Protein AF-A0A963T5X7-F1 (afdb_monomer_lite)

Secondary structure (DSSP, 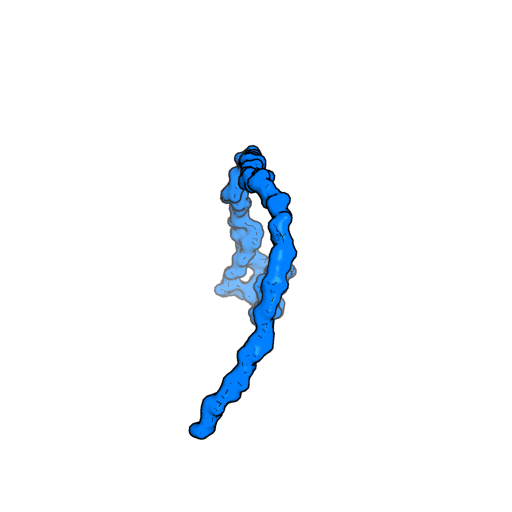8-state):
-------------------------------------S-TT-PPPPPEEE--GGGHHHHHHHHHHH-SSSPPPHHHHHHHHH-TT---EEE-

pLDDT: mean 75.22, std 20.77, range [39.5, 96.25]

Foldseek 3Di:
DDDDDDDDDDDDDDDDDDDDDDDDPPPDPDPPPPPCPDPPPDDDDKDKDWDAPVCLVVVQVVQVVVDPPPGDDSVVVNVQRVDPVHTDMDID

Structure (mmCIF, N/CA/C/O backbone):
data_AF-A0A963T5X7-F1
#
_entry.id   AF-A0A963T5X7-F1
#
loop_
_atom_site.group_PDB
_atom_site.id
_atom_site.type_symbol
_atom_site.label_atom_id
_atom_site.label_alt_id
_atom_site.label_comp_id
_atom_site.label_asym_id
_atom_site.label_entity_id
_atom_site.label_seq_id
_atom_site.pdbx_PDB_ins_code
_atom_site.Cartn_x
_atom_site.Cartn_y
_atom_site.Cartn_z
_atom_site.occupancy
_atom_site.B_iso_or_equiv
_atom_site.auth_seq_id
_atom_site.auth_comp_id
_atom_site.auth_asym_id
_atom_site.auth_atom_id
_atom_site.pdbx_PDB_model_num
ATOM 1 N N . MET A 1 1 ? -12.350 -74.636 -23.714 1.00 40.34 1 MET A N 1
ATOM 2 C CA . MET A 1 1 ? -12.883 -74.868 -25.076 1.00 40.34 1 MET A CA 1
ATOM 3 C C . MET A 1 1 ? -12.717 -73.549 -25.825 1.00 40.34 1 MET A C 1
ATOM 5 O O . MET A 1 1 ? -13.197 -72.563 -25.302 1.00 40.34 1 MET A O 1
ATOM 9 N N . THR A 1 2 ? -11.986 -73.367 -26.923 1.00 42.41 2 THR A N 1
ATOM 10 C CA . THR A 1 2 ? -11.303 -74.273 -27.858 1.00 42.41 2 THR A CA 1
ATOM 11 C C . THR A 1 2 ? -10.334 -73.398 -28.678 1.00 42.41 2 THR A C 1
ATOM 13 O O . THR A 1 2 ? -10.648 -72.248 -28.971 1.00 42.41 2 THR A O 1
ATOM 16 N N . LYS A 1 3 ? -9.151 -73.923 -29.023 1.00 45.72 3 LYS A N 1
ATOM 17 C CA . LYS A 1 3 ? -8.211 -73.350 -30.008 1.00 45.72 3 LYS A CA 1
ATOM 18 C C . LYS A 1 3 ? -8.823 -73.366 -31.419 1.00 45.72 3 LYS A C 1
ATOM 20 O O . LYS A 1 3 ? -9.557 -74.310 -31.702 1.00 45.72 3 LYS A O 1
ATOM 25 N N . SER A 1 4 ? -8.418 -72.438 -32.297 1.00 47.25 4 SER A N 1
ATOM 26 C CA . SER A 1 4 ? -7.993 -72.649 -33.714 1.00 47.25 4 SER A CA 1
ATOM 27 C C . SER A 1 4 ? -7.940 -71.293 -34.446 1.00 47.25 4 SER A C 1
ATOM 29 O O . SER A 1 4 ? -8.910 -70.553 -34.374 1.00 47.25 4 SER A O 1
ATOM 31 N N . PHE A 1 5 ? -6.785 -70.786 -34.901 1.00 42.75 5 PHE A N 1
ATOM 32 C CA . PHE A 1 5 ? -5.930 -71.127 -36.066 1.00 42.75 5 PHE A CA 1
ATOM 33 C C . PHE A 1 5 ? -6.346 -70.458 -37.390 1.00 42.75 5 PHE A C 1
ATOM 35 O O . PHE A 1 5 ? -7.529 -70.414 -37.699 1.00 42.75 5 PHE A O 1
ATOM 42 N N . VAL A 1 6 ? -5.311 -70.033 -38.143 1.00 46.12 6 VAL A N 1
ATOM 43 C CA . VAL A 1 6 ? -5.160 -69.726 -39.596 1.00 46.12 6 VAL A CA 1
ATOM 44 C C . VAL A 1 6 ? -4.450 -68.361 -39.732 1.00 46.12 6 VAL A C 1
ATOM 46 O O . VAL A 1 6 ? -5.016 -67.348 -39.351 1.00 46.12 6 VAL A O 1
ATOM 49 N N . ALA A 1 7 ? -3.150 -68.218 -40.026 1.00 41.50 7 ALA A N 1
ATOM 50 C CA . ALA A 1 7 ? -2.242 -68.760 -41.054 1.00 41.50 7 ALA A CA 1
ATOM 51 C C . ALA A 1 7 ? -2.321 -68.058 -42.432 1.00 41.50 7 ALA A C 1
ATOM 53 O O . ALA A 1 7 ? -3.120 -68.442 -43.275 1.00 41.50 7 ALA A O 1
ATOM 54 N N . GLY A 1 8 ? -1.371 -67.134 -42.666 1.00 40.50 8 GLY A N 1
ATOM 55 C CA . GLY A 1 8 ? -0.774 -66.799 -43.976 1.00 40.50 8 GLY A CA 1
ATOM 56 C C . GLY A 1 8 ? -1.528 -65.809 -44.883 1.00 40.50 8 GLY A C 1
ATOM 57 O O . GLY A 1 8 ? -2.727 -65.643 -44.702 1.00 40.50 8 GLY A O 1
ATOM 58 N N . PRO A 1 9 ? -0.853 -65.166 -45.866 1.00 55.88 9 PRO A N 1
ATOM 59 C CA . PRO A 1 9 ? 0.364 -65.645 -46.525 1.00 55.88 9 PRO A CA 1
ATOM 60 C C . PRO A 1 9 ? 1.576 -64.692 -46.514 1.00 55.88 9 PRO A C 1
ATOM 62 O O . PRO A 1 9 ? 1.495 -63.490 -46.278 1.00 55.88 9 PRO A O 1
ATOM 65 N N . ARG A 1 10 ? 2.720 -65.321 -46.803 1.00 49.75 10 ARG A N 1
ATOM 66 C CA . ARG A 1 10 ? 4.032 -64.759 -47.128 1.00 49.75 10 ARG A CA 1
ATOM 67 C C . ARG A 1 10 ? 4.089 -64.380 -48.617 1.00 49.75 10 ARG A C 1
ATOM 69 O O . ARG A 1 10 ? 3.738 -65.209 -49.449 1.00 49.75 10 ARG A O 1
ATOM 76 N N . GLY A 1 11 ? 4.652 -63.216 -48.926 1.00 42.53 11 GLY A N 1
ATOM 77 C CA . GLY A 1 11 ? 5.405 -62.909 -50.154 1.00 42.53 11 GLY A CA 1
ATOM 78 C C . GLY A 1 11 ? 6.523 -61.949 -49.720 1.00 42.53 11 GLY A C 1
ATOM 79 O O . GLY A 1 11 ? 6.233 -61.036 -48.956 1.00 42.53 11 GLY A O 1
ATOM 80 N N . ALA A 1 12 ? 7.826 -62.193 -49.913 1.00 39.50 12 ALA A N 1
ATOM 81 C CA . ALA A 1 12 ? 8.555 -62.405 -51.173 1.00 39.50 12 ALA A CA 1
ATOM 82 C C . ALA A 1 12 ? 8.167 -61.316 -52.191 1.00 39.50 12 ALA A C 1
ATOM 84 O O . ALA A 1 12 ? 6.996 -61.213 -52.525 1.00 39.50 12 ALA A O 1
ATOM 85 N N . ALA A 1 13 ? 9.047 -60.473 -52.712 1.00 40.47 13 ALA A N 1
ATOM 86 C CA . ALA A 1 13 ? 10.498 -60.417 -52.681 1.00 40.47 13 ALA A CA 1
ATOM 87 C C . ALA A 1 13 ? 10.927 -58.984 -53.072 1.00 40.47 13 ALA A C 1
ATOM 89 O O . ALA A 1 13 ? 10.082 -58.193 -53.480 1.00 40.47 13 ALA A O 1
ATOM 90 N N . ASP A 1 14 ? 12.226 -58.716 -52.941 1.00 40.47 14 ASP A N 1
ATOM 91 C CA . ASP A 1 14 ? 13.004 -57.751 -53.728 1.00 40.47 14 ASP A CA 1
ATOM 92 C C . ASP A 1 14 ? 12.540 -56.285 -53.776 1.00 40.47 14 ASP A C 1
ATOM 94 O O . ASP A 1 14 ? 11.651 -55.917 -54.532 1.00 40.47 14 ASP A O 1
ATOM 98 N N . ASP A 1 15 ? 13.278 -55.406 -53.090 1.00 44.69 15 ASP A N 1
ATOM 99 C CA . ASP A 1 15 ? 14.044 -54.427 -53.868 1.00 44.69 15 ASP A CA 1
ATOM 100 C C . ASP A 1 15 ? 15.299 -53.965 -53.112 1.00 44.69 15 ASP A C 1
ATOM 102 O O . ASP A 1 15 ? 15.261 -53.425 -52.002 1.00 44.69 15 ASP A O 1
ATOM 106 N N . LEU A 1 16 ? 16.433 -54.254 -53.739 1.00 47.94 16 LEU A N 1
ATOM 107 C CA . LEU A 1 16 ? 17.769 -53.814 -53.388 1.00 47.94 16 LEU A CA 1
ATOM 108 C C . LEU A 1 16 ? 17.958 -52.428 -54.002 1.00 47.94 16 LEU A C 1
ATOM 110 O O . LEU A 1 16 ? 18.206 -52.313 -55.197 1.00 47.94 16 LEU A O 1
ATOM 114 N N . ALA A 1 17 ? 17.938 -51.377 -53.187 1.00 48.22 17 ALA A N 1
ATOM 115 C CA . ALA A 1 17 ? 18.424 -50.073 -53.624 1.00 48.22 17 ALA A CA 1
ATOM 116 C C . ALA A 1 17 ? 19.248 -49.396 -52.528 1.00 48.22 17 ALA A C 1
ATOM 118 O O . ALA A 1 17 ? 18.769 -48.646 -51.682 1.00 48.22 17 ALA A O 1
ATOM 119 N N . SER A 1 18 ? 20.538 -49.702 -52.591 1.00 50.50 18 SER A N 1
ATOM 120 C CA . SER A 1 18 ? 21.675 -48.916 -52.137 1.00 50.50 18 SER A CA 1
ATOM 121 C C . SER A 1 18 ? 21.447 -47.398 -52.188 1.00 50.50 18 SER A C 1
ATOM 123 O O . SER A 1 18 ? 21.378 -46.829 -53.272 1.00 50.50 18 SER A O 1
ATOM 125 N N . GLN A 1 19 ? 21.467 -46.729 -51.033 1.00 53.88 19 GLN A N 1
ATOM 126 C CA . GLN A 1 19 ? 21.957 -45.349 -50.885 1.00 53.88 19 GLN A CA 1
ATOM 127 C C . GLN A 1 19 ? 22.725 -45.299 -49.557 1.00 53.88 19 GLN A C 1
ATOM 129 O O . GLN A 1 19 ? 22.152 -45.323 -48.477 1.00 53.88 19 GLN A O 1
ATOM 134 N N . SER A 1 20 ? 24.009 -45.645 -49.612 1.00 52.00 20 SER A N 1
ATOM 135 C CA . SER A 1 20 ? 25.119 -44.688 -49.588 1.00 52.00 20 SER 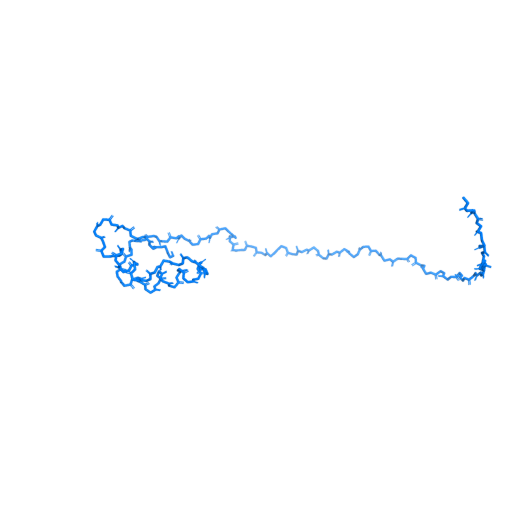A CA 1
ATOM 136 C C . SER A 1 20 ? 25.239 -43.952 -48.255 1.00 52.00 20 SER A C 1
ATOM 138 O O . SER A 1 20 ? 24.488 -43.031 -47.951 1.00 52.00 20 SER A O 1
ATOM 140 N N . LEU A 1 21 ? 26.268 -44.357 -47.506 1.00 52.16 21 LEU A N 1
ATOM 141 C CA . LEU A 1 21 ? 26.929 -43.565 -46.479 1.00 52.16 21 LEU A CA 1
ATOM 142 C C . LEU A 1 21 ? 27.051 -42.100 -46.916 1.00 52.16 21 LEU A C 1
ATOM 144 O O . LEU A 1 21 ? 27.534 -41.839 -48.021 1.00 52.16 21 LEU A O 1
ATOM 148 N N . SER A 1 22 ? 26.742 -41.189 -45.993 1.00 52.84 22 SER A N 1
ATOM 149 C CA . SER A 1 22 ? 27.518 -39.986 -45.637 1.00 52.84 22 SER A CA 1
ATOM 150 C C . SER A 1 22 ? 26.587 -38.819 -45.325 1.00 52.84 22 SER A C 1
ATOM 152 O O . SER A 1 22 ? 26.377 -37.949 -46.158 1.00 52.84 22 SER A O 1
ATOM 154 N N . GLU A 1 23 ? 26.110 -38.736 -44.087 1.00 52.12 23 GLU A N 1
ATOM 155 C CA . GLU A 1 23 ? 25.855 -37.425 -43.497 1.00 52.12 23 GLU A CA 1
ATOM 156 C C . GLU A 1 23 ? 26.542 -37.37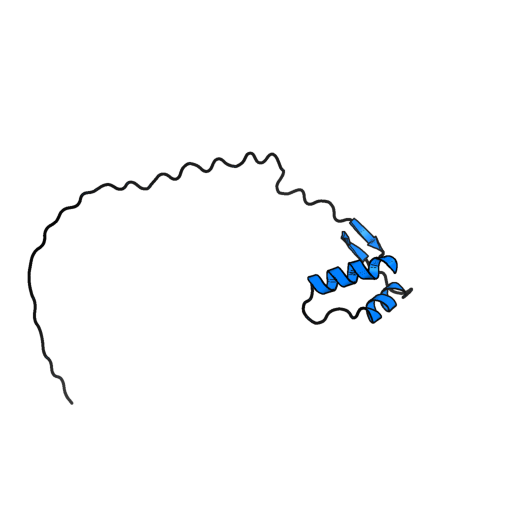9 -42.138 1.00 52.12 23 GLU A C 1
ATOM 158 O O . GLU A 1 23 ? 26.143 -38.000 -41.154 1.00 52.12 23 GLU A O 1
ATOM 163 N N . MET A 1 24 ? 27.692 -36.710 -42.157 1.00 59.69 24 MET A N 1
ATOM 164 C CA . MET A 1 24 ? 28.487 -36.363 -40.994 1.00 59.69 24 MET A CA 1
ATOM 165 C C . MET A 1 24 ? 27.607 -35.604 -39.988 1.00 59.69 24 MET A C 1
ATOM 167 O O . MET A 1 24 ? 26.750 -34.824 -40.412 1.00 59.69 24 MET A O 1
ATOM 171 N N . PRO A 1 25 ? 27.822 -35.746 -38.668 1.00 62.94 25 PRO A N 1
ATOM 172 C CA . PRO A 1 25 ? 27.194 -34.845 -37.715 1.00 62.94 25 PRO A CA 1
ATOM 173 C C . PRO A 1 25 ? 27.618 -33.421 -38.077 1.00 62.94 25 PRO A C 1
ATOM 175 O O . PRO A 1 25 ? 28.808 -33.099 -38.049 1.00 62.94 25 PRO A O 1
ATOM 178 N N . GLN A 1 26 ? 26.651 -32.581 -38.455 1.00 61.22 26 GLN A N 1
ATOM 179 C CA . GLN A 1 26 ? 26.894 -31.161 -38.656 1.00 61.22 26 GLN A CA 1
ATOM 180 C C . GLN A 1 26 ? 27.523 -30.615 -37.374 1.00 61.22 26 GLN A C 1
ATOM 182 O O . GLN A 1 26 ? 26.877 -30.515 -36.329 1.00 61.22 26 GLN A O 1
ATOM 187 N N . MET A 1 27 ? 28.814 -30.298 -37.459 1.00 60.22 27 MET A N 1
ATOM 188 C CA . MET A 1 27 ? 29.534 -29.528 -36.461 1.00 60.22 27 MET A CA 1
ATOM 189 C C . MET A 1 27 ? 28.815 -28.186 -36.364 1.00 60.22 27 MET A C 1
ATOM 191 O O . MET A 1 27 ? 28.974 -27.315 -37.219 1.00 60.22 27 MET A O 1
ATOM 195 N N . ALA A 1 28 ? 27.959 -28.053 -35.350 1.00 66.25 28 ALA A N 1
ATOM 196 C CA . ALA A 1 28 ? 27.301 -26.799 -35.039 1.00 66.25 28 ALA A CA 1
ATOM 197 C C . ALA A 1 28 ? 28.384 -25.714 -34.930 1.00 66.25 28 ALA A C 1
ATOM 199 O O . ALA A 1 28 ? 29.386 -25.936 -34.238 1.00 66.25 28 ALA A O 1
ATOM 200 N N . PRO A 1 29 ? 28.232 -24.557 -35.597 1.00 67.31 29 PRO A N 1
ATOM 201 C CA . PRO A 1 29 ? 29.210 -23.495 -35.469 1.00 67.31 29 PRO A CA 1
ATOM 202 C C . PRO A 1 29 ? 29.307 -23.129 -33.991 1.00 67.31 29 PRO A C 1
ATOM 204 O O . PRO A 1 29 ? 28.290 -22.893 -33.328 1.00 67.31 29 PRO A O 1
ATOM 207 N N . ALA A 1 30 ? 30.539 -23.132 -33.477 1.00 65.38 30 ALA A N 1
ATOM 208 C CA . ALA A 1 30 ? 30.848 -22.723 -32.120 1.00 65.38 30 ALA A CA 1
ATOM 209 C C . ALA A 1 30 ? 30.107 -21.415 -31.837 1.00 65.38 30 ALA A C 1
ATOM 211 O O . ALA A 1 30 ? 30.371 -20.393 -32.478 1.00 65.38 30 ALA A O 1
ATOM 212 N N . ARG A 1 31 ? 29.130 -21.461 -30.920 1.00 64.50 31 ARG A N 1
ATOM 213 C CA . ARG A 1 31 ? 28.400 -20.271 -30.488 1.00 64.50 31 ARG A CA 1
ATOM 214 C C . ARG A 1 31 ? 29.448 -19.269 -30.032 1.00 64.50 31 ARG A C 1
ATOM 216 O O . ARG A 1 31 ? 30.077 -19.463 -28.992 1.00 64.50 31 ARG A O 1
ATOM 223 N N . LYS A 1 32 ? 29.652 -18.212 -30.820 1.00 62.09 32 LYS A N 1
ATOM 224 C CA . LYS A 1 32 ? 30.421 -17.046 -30.397 1.00 62.09 32 LYS A CA 1
ATOM 225 C C . LYS A 1 32 ? 29.746 -16.578 -29.113 1.00 62.09 32 LYS A C 1
ATOM 227 O O . LYS A 1 32 ? 28.606 -16.120 -29.149 1.00 62.09 32 LYS A O 1
ATOM 232 N N . LYS A 1 33 ? 30.407 -16.798 -27.973 1.00 63.31 33 LYS A N 1
ATOM 233 C CA . LYS A 1 33 ? 29.964 -16.287 -26.677 1.00 63.31 33 LYS A CA 1
ATOM 234 C C . LYS A 1 33 ? 29.762 -14.783 -26.898 1.00 63.31 33 LYS A C 1
ATOM 236 O O . LYS A 1 33 ? 30.722 -14.144 -27.339 1.00 63.31 33 LYS A O 1
ATOM 241 N N . PRO A 1 34 ? 28.548 -14.225 -26.731 1.00 60.44 34 PRO A N 1
ATOM 242 C CA . PRO A 1 34 ? 28.378 -12.791 -26.890 1.00 60.44 34 PRO A CA 1
ATOM 243 C C . PRO A 1 34 ? 29.379 -12.120 -25.953 1.00 60.44 34 PRO A C 1
ATOM 245 O O . PRO A 1 34 ? 29.566 -12.573 -24.820 1.00 60.44 34 PRO A O 1
ATOM 248 N N . ALA A 1 35 ? 30.081 -11.108 -26.460 1.00 61.12 35 ALA A N 1
ATOM 249 C CA . ALA A 1 35 ? 30.974 -10.289 -25.662 1.00 61.12 35 ALA A CA 1
ATOM 250 C C . ALA A 1 35 ? 30.141 -9.674 -24.528 1.00 61.12 35 ALA A C 1
ATOM 252 O O . ALA A 1 35 ? 29.420 -8.699 -24.724 1.00 61.12 35 ALA A O 1
ATOM 253 N N . SER A 1 36 ? 30.177 -10.320 -23.362 1.00 59.78 36 SER A N 1
ATOM 254 C CA . SER A 1 36 ? 29.459 -9.932 -22.152 1.00 59.78 36 SER A CA 1
ATOM 255 C C . SER A 1 36 ? 30.180 -8.740 -21.534 1.00 59.78 36 SER A C 1
ATOM 257 O O . SER A 1 36 ? 30.869 -8.870 -20.531 1.00 59.78 36 SER A O 1
ATOM 259 N N . GLY A 1 37 ? 30.071 -7.582 -22.186 1.00 57.56 37 GLY A N 1
ATOM 260 C CA . GLY A 1 37 ? 30.475 -6.285 -21.638 1.00 57.56 37 GLY A CA 1
ATOM 261 C C . GLY A 1 37 ? 29.428 -5.673 -20.701 1.00 57.56 37 GLY A C 1
ATOM 262 O O . GLY A 1 37 ? 29.631 -4.577 -20.195 1.00 57.56 37 GLY A O 1
ATOM 263 N N . ALA A 1 38 ? 28.313 -6.366 -20.464 1.00 60.19 38 ALA A N 1
ATOM 264 C CA . ALA A 1 38 ? 27.398 -6.092 -19.368 1.00 60.19 38 ALA A CA 1
ATOM 265 C C . ALA A 1 38 ? 27.578 -7.210 -18.341 1.00 60.19 38 ALA A C 1
ATOM 267 O O . ALA A 1 38 ? 27.487 -8.385 -18.698 1.00 60.19 38 ALA A O 1
ATOM 268 N N . ASP A 1 39 ? 27.873 -6.848 -17.097 1.00 62.44 39 ASP A N 1
ATOM 269 C CA . ASP A 1 39 ? 27.902 -7.781 -15.978 1.00 62.44 39 ASP A CA 1
ATOM 270 C C . ASP A 1 39 ? 26.469 -8.316 -15.784 1.00 62.44 39 ASP A C 1
ATOM 272 O O . ASP A 1 39 ? 25.587 -7.541 -15.395 1.00 62.44 39 ASP A O 1
ATOM 276 N N . PRO A 1 40 ? 26.176 -9.592 -16.104 1.00 55.81 40 PRO A N 1
ATOM 277 C CA . PRO A 1 40 ? 24.810 -10.120 -16.101 1.00 55.81 40 PRO A CA 1
ATOM 278 C C . PRO A 1 40 ? 24.191 -10.201 -14.693 1.00 55.81 40 PRO A C 1
ATOM 280 O O . PRO A 1 40 ? 23.081 -10.704 -14.543 1.00 55.81 40 PRO A O 1
ATOM 283 N N . GLY A 1 41 ? 24.891 -9.717 -13.662 1.00 65.50 41 GLY A N 1
ATOM 284 C CA . GLY A 1 41 ? 24.466 -9.769 -12.268 1.00 65.50 41 GLY A CA 1
ATOM 285 C C . GLY A 1 41 ? 24.152 -8.429 -11.605 1.00 65.50 41 GLY A C 1
ATOM 286 O O . GLY A 1 41 ? 23.727 -8.442 -10.450 1.00 65.50 41 GLY A O 1
ATOM 287 N N . LYS A 1 42 ? 24.335 -7.268 -12.257 1.00 73.94 42 LYS A N 1
ATOM 288 C CA . LYS A 1 42 ? 24.117 -5.984 -11.564 1.00 73.94 42 LYS A CA 1
ATOM 289 C C . LYS A 1 42 ? 22.653 -5.544 -11.623 1.00 73.94 42 LYS A C 1
ATOM 291 O O . LYS A 1 42 ? 22.270 -4.693 -12.423 1.00 73.94 42 LYS A O 1
ATOM 296 N N . VAL A 1 43 ? 21.834 -6.123 -10.745 1.00 80.12 43 VAL A N 1
ATOM 297 C CA . VAL A 1 43 ? 20.479 -5.623 -10.478 1.00 80.12 43 VAL A CA 1
ATOM 298 C C . VAL A 1 43 ? 20.595 -4.231 -9.841 1.00 80.12 43 VAL A C 1
ATOM 300 O O . VAL A 1 43 ? 21.406 -4.056 -8.924 1.00 80.12 43 VAL A O 1
ATOM 303 N N . PRO A 1 44 ? 19.837 -3.224 -10.313 1.00 82.62 44 PRO A N 1
ATOM 304 C CA . PRO A 1 44 ? 19.795 -1.921 -9.663 1.00 82.62 44 PRO A CA 1
ATOM 305 C C . PRO A 1 44 ? 19.428 -2.062 -8.177 1.00 82.62 44 PRO A C 1
ATOM 307 O O . PRO A 1 44 ? 18.615 -2.923 -7.832 1.00 82.62 44 PRO A O 1
ATOM 310 N N . PRO A 1 45 ? 20.006 -1.240 -7.286 1.00 87.31 45 PRO A N 1
ATOM 311 C CA . PRO A 1 45 ? 19.642 -1.281 -5.878 1.00 87.31 45 PRO A CA 1
ATOM 312 C C . PRO A 1 45 ? 18.165 -0.912 -5.712 1.00 87.31 45 PRO A C 1
ATOM 314 O O . PRO A 1 45 ? 17.717 0.111 -6.230 1.00 87.31 45 PRO A O 1
ATOM 317 N N . VAL A 1 46 ? 17.423 -1.737 -4.972 1.00 91.56 46 VAL A N 1
ATOM 318 C CA . VAL A 1 46 ? 16.024 -1.465 -4.625 1.00 91.56 46 VAL A CA 1
ATOM 319 C C . VAL A 1 46 ? 15.986 -0.396 -3.541 1.00 91.56 46 VAL A C 1
ATOM 321 O O . VAL A 1 46 ? 16.587 -0.561 -2.477 1.00 91.56 46 VAL A O 1
ATOM 324 N N . ILE A 1 47 ? 15.269 0.698 -3.794 1.00 93.44 47 ILE A N 1
ATOM 325 C CA . ILE A 1 47 ? 15.121 1.785 -2.825 1.00 93.44 47 ILE A CA 1
ATOM 326 C C . ILE A 1 47 ? 13.821 1.571 -2.057 1.00 93.44 47 ILE A C 1
ATOM 328 O O . ILE A 1 47 ? 12.738 1.571 -2.641 1.00 93.44 47 ILE A O 1
ATOM 332 N N . VAL A 1 48 ? 13.927 1.441 -0.733 1.00 94.88 48 VAL A N 1
ATOM 333 C CA . VAL A 1 48 ? 12.780 1.282 0.170 1.00 94.88 48 VAL A CA 1
ATOM 334 C C . VAL A 1 48 ? 12.534 2.580 0.930 1.00 94.88 48 VAL A C 1
ATOM 336 O O . VAL A 1 48 ? 13.466 3.191 1.451 1.00 94.88 48 VAL A O 1
ATOM 339 N N . ARG A 1 49 ? 11.271 3.003 1.015 1.00 96.19 49 ARG A N 1
ATOM 340 C CA . ARG A 1 49 ? 10.853 4.169 1.806 1.00 96.19 49 ARG A CA 1
ATOM 341 C C . ARG A 1 49 ? 9.478 3.970 2.430 1.00 96.19 49 ARG A C 1
ATOM 343 O O . ARG A 1 49 ? 8.713 3.117 1.989 1.00 96.19 49 ARG A O 1
ATOM 350 N N . VAL A 1 50 ? 9.143 4.813 3.405 1.00 96.25 50 VAL A N 1
ATOM 351 C CA . VAL A 1 50 ? 7.780 4.895 3.946 1.00 96.25 50 VAL A CA 1
ATOM 352 C C . VAL A 1 50 ? 6.834 5.434 2.868 1.00 96.25 50 VAL A C 1
ATOM 354 O O . VAL A 1 50 ? 7.161 6.387 2.151 1.00 96.25 50 VAL A O 1
ATOM 357 N N . ALA A 1 51 ? 5.679 4.789 2.736 1.00 95.94 51 ALA A N 1
ATOM 358 C CA . ALA A 1 51 ? 4.610 5.194 1.844 1.00 95.94 51 ALA A CA 1
ATOM 359 C C . ALA A 1 51 ? 3.674 6.192 2.533 1.00 95.94 51 ALA A C 1
ATOM 361 O O . ALA A 1 51 ? 3.300 6.020 3.693 1.00 95.94 51 ALA A O 1
ATOM 362 N N . GLY A 1 52 ? 3.281 7.227 1.797 1.00 93.75 52 GLY A N 1
ATOM 363 C CA . GLY A 1 52 ? 2.281 8.202 2.215 1.00 93.75 52 GLY A CA 1
ATOM 364 C C . GLY A 1 52 ? 0.970 8.046 1.447 1.00 93.75 52 GLY A C 1
ATOM 365 O O . GLY A 1 52 ? 0.829 7.208 0.559 1.00 93.75 52 GLY A O 1
ATOM 366 N N . ALA A 1 53 ? 0.002 8.916 1.739 1.00 92.75 53 ALA A N 1
ATOM 367 C CA . ALA A 1 53 ? -1.291 8.919 1.049 1.00 92.75 53 ALA A CA 1
ATOM 368 C C . ALA A 1 53 ? -1.173 9.109 -0.479 1.00 92.75 53 ALA A C 1
ATOM 370 O O . ALA A 1 53 ? -1.999 8.583 -1.222 1.00 92.75 53 ALA A O 1
ATOM 371 N N . ALA A 1 54 ? -0.140 9.820 -0.946 1.00 94.44 54 ALA A N 1
ATOM 372 C CA . ALA A 1 54 ? 0.133 10.027 -2.371 1.00 94.44 54 ALA A CA 1
ATOM 373 C C . ALA A 1 54 ? 0.551 8.741 -3.112 1.00 94.44 54 ALA A C 1
ATOM 375 O O . ALA A 1 54 ? 0.459 8.682 -4.333 1.00 94.44 54 ALA A O 1
ATOM 376 N N . ASP A 1 55 ? 0.969 7.699 -2.389 1.00 95.19 55 ASP A N 1
ATOM 377 C CA . ASP A 1 55 ? 1.423 6.430 -2.970 1.00 95.19 55 ASP A CA 1
ATOM 378 C C . ASP A 1 55 ? 0.290 5.421 -3.185 1.00 95.19 55 ASP A C 1
ATOM 380 O O . ASP A 1 55 ? 0.522 4.315 -3.672 1.00 95.19 55 ASP A O 1
ATOM 384 N N . LEU A 1 56 ? -0.943 5.788 -2.826 1.00 95.38 56 LEU A N 1
ATOM 385 C CA . LEU A 1 56 ? -2.095 4.892 -2.852 1.00 95.38 56 LEU A CA 1
ATOM 386 C C . LEU A 1 56 ? -2.309 4.250 -4.228 1.00 95.38 56 LEU A C 1
ATOM 388 O O . LEU A 1 56 ? -2.572 3.053 -4.309 1.00 95.38 56 LEU A O 1
ATOM 392 N N . ASP A 1 57 ? -2.176 5.028 -5.301 1.00 95.56 57 ASP A N 1
ATOM 393 C CA . ASP A 1 57 ? -2.349 4.527 -6.667 1.00 95.56 57 ASP A CA 1
ATOM 394 C C . ASP A 1 57 ? -1.228 3.583 -7.090 1.00 95.56 57 ASP A C 1
ATOM 396 O O . ASP A 1 57 ? -1.491 2.580 -7.751 1.00 95.56 57 ASP A O 1
ATOM 400 N N . ALA A 1 58 ? 0.007 3.861 -6.668 1.00 94.75 58 ALA A N 1
ATOM 401 C CA . ALA A 1 58 ? 1.145 2.999 -6.956 1.00 94.75 58 ALA A CA 1
ATOM 402 C C . ALA A 1 58 ? 1.005 1.644 -6.249 1.00 94.75 58 ALA A C 1
ATOM 404 O O . ALA A 1 58 ? 1.187 0.602 -6.875 1.00 94.75 58 ALA A O 1
ATOM 405 N N . ILE A 1 59 ? 0.623 1.645 -4.968 1.00 95.12 59 ILE A N 1
ATOM 406 C CA . ILE A 1 59 ? 0.426 0.412 -4.195 1.00 95.12 59 ILE A CA 1
ATOM 407 C C . ILE A 1 59 ? -0.754 -0.394 -4.754 1.00 95.12 59 ILE A C 1
ATOM 409 O O . ILE A 1 59 ? -0.638 -1.601 -4.936 1.00 95.12 59 ILE A O 1
ATOM 413 N N . ASP A 1 60 ? -1.868 0.262 -5.084 1.00 94.19 60 ASP A N 1
ATOM 414 C CA . ASP A 1 60 ? -3.032 -0.396 -5.688 1.00 94.19 60 ASP A CA 1
ATOM 415 C C . ASP A 1 60 ? -2.688 -0.993 -7.066 1.00 94.19 60 ASP A C 1
ATOM 417 O O . ASP A 1 60 ? -3.079 -2.115 -7.380 1.00 94.19 60 ASP A O 1
ATOM 421 N N . ALA A 1 61 ? -1.884 -0.308 -7.883 1.00 93.81 61 ALA A N 1
ATOM 422 C CA . ALA A 1 61 ? -1.400 -0.866 -9.146 1.00 93.81 61 ALA A CA 1
ATOM 423 C C . ALA A 1 61 ? -0.512 -2.109 -8.942 1.00 93.81 61 ALA A C 1
ATOM 425 O O . ALA A 1 61 ? -0.656 -3.085 -9.683 1.00 93.81 61 ALA A O 1
ATOM 426 N N . ILE A 1 62 ? 0.370 -2.097 -7.935 1.00 94.00 62 ILE A N 1
ATOM 427 C CA . ILE A 1 62 ? 1.196 -3.258 -7.566 1.00 94.00 62 ILE A CA 1
ATOM 428 C C . ILE A 1 62 ? 0.306 -4.423 -7.132 1.00 94.00 62 ILE A C 1
ATOM 430 O O . ILE A 1 62 ? 0.453 -5.519 -7.665 1.00 94.00 62 ILE A O 1
ATOM 434 N N . GLU A 1 63 ? -0.656 -4.176 -6.242 1.00 94.50 63 GLU A N 1
ATOM 435 C CA . GLU A 1 63 ? -1.623 -5.173 -5.769 1.00 94.50 63 GLU A CA 1
ATOM 436 C C . GLU A 1 63 ? -2.377 -5.827 -6.929 1.00 94.50 63 GLU A C 1
ATOM 438 O O . GLU A 1 63 ? -2.423 -7.049 -7.037 1.00 94.50 63 GLU A O 1
ATOM 443 N N . ARG A 1 64 ? -2.915 -5.029 -7.860 1.00 93.69 64 ARG A N 1
ATOM 4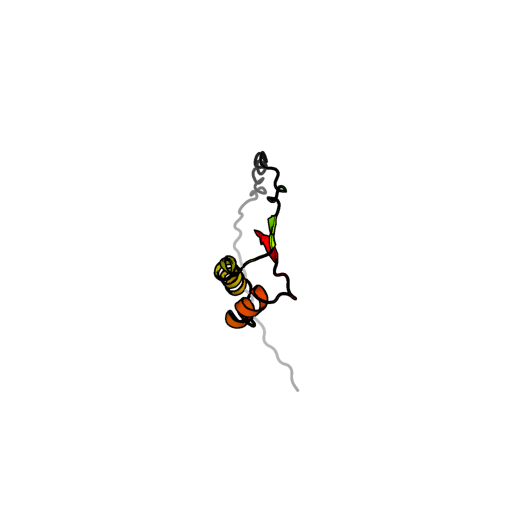44 C CA . ARG A 1 64 ? -3.637 -5.555 -9.031 1.00 93.69 64 ARG A CA 1
ATOM 445 C C . ARG A 1 64 ? -2.757 -6.380 -9.964 1.00 93.69 64 ARG A C 1
ATOM 447 O O . ARG A 1 64 ? -3.274 -7.263 -10.642 1.00 93.69 64 ARG A O 1
ATOM 454 N N . ARG A 1 65 ? -1.466 -6.056 -10.054 1.00 93.94 65 ARG A N 1
ATOM 455 C CA . ARG A 1 65 ? -0.513 -6.789 -10.894 1.00 93.94 65 ARG A CA 1
ATOM 456 C C . ARG A 1 65 ? -0.051 -8.083 -10.227 1.00 93.94 65 ARG A C 1
ATOM 458 O O . ARG A 1 65 ? 0.158 -9.069 -10.925 1.00 93.94 65 ARG A O 1
ATOM 465 N N . ALA A 1 66 ? 0.147 -8.060 -8.913 1.00 94.38 66 ALA A N 1
ATOM 466 C CA . ALA A 1 66 ? 0.677 -9.181 -8.148 1.00 94.38 66 ALA A CA 1
ATOM 467 C C . ALA A 1 66 ? -0.397 -10.222 -7.813 1.00 94.38 66 ALA A C 1
ATOM 469 O O . ALA A 1 66 ? -0.115 -11.418 -7.828 1.00 94.38 66 ALA A O 1
ATOM 470 N N . PHE A 1 67 ? -1.625 -9.773 -7.547 1.00 94.06 67 PHE A N 1
ATOM 471 C CA . PHE A 1 67 ? -2.690 -10.620 -7.031 1.00 94.06 67 PHE A CA 1
ATOM 472 C C . PHE A 1 67 ? -3.923 -10.570 -7.936 1.00 94.06 67 PHE A C 1
ATOM 474 O O . PHE A 1 67 ? -4.549 -9.528 -8.145 1.00 94.06 67 PHE A O 1
ATOM 481 N N . THR A 1 68 ? -4.300 -11.733 -8.463 1.00 90.94 68 THR A N 1
ATOM 482 C CA . THR A 1 68 ? -5.535 -11.915 -9.239 1.00 90.94 68 THR A CA 1
ATOM 483 C C . THR A 1 68 ? -6.759 -12.125 -8.340 1.00 90.94 68 THR A C 1
ATOM 485 O O . THR A 1 68 ? -7.876 -11.797 -8.740 1.00 90.94 68 THR A O 1
ATOM 488 N N . GLN A 1 69 ? -6.553 -12.619 -7.115 1.00 92.94 69 GLN A N 1
ATOM 489 C CA . GLN A 1 69 ? -7.557 -12.850 -6.069 1.00 92.94 69 GLN A CA 1
ATOM 490 C C . GLN A 1 69 ? -7.042 -12.311 -4.724 1.00 92.94 69 GLN A C 1
ATOM 492 O O . GLN A 1 69 ? -5.874 -11.954 -4.626 1.00 92.94 69 GLN A O 1
ATOM 497 N N . ASP A 1 70 ? -7.915 -12.188 -3.719 1.00 91.19 70 ASP A N 1
ATOM 498 C CA . ASP A 1 70 ? -7.568 -11.758 -2.348 1.00 91.19 70 ASP A CA 1
ATOM 499 C C . ASP A 1 70 ? -6.783 -10.439 -2.233 1.00 91.19 70 ASP A C 1
ATOM 501 O O . ASP A 1 70 ? -6.025 -10.211 -1.293 1.00 91.19 70 ASP A O 1
ATOM 505 N N . ARG A 1 71 ? -7.018 -9.527 -3.183 1.00 93.12 71 ARG A N 1
ATOM 506 C CA . ARG A 1 71 ? -6.411 -8.191 -3.196 1.00 93.12 71 ARG A CA 1
ATOM 507 C C . ARG A 1 71 ? -6.754 -7.409 -1.940 1.00 93.12 71 ARG A C 1
ATOM 509 O O . ARG A 1 71 ? -7.908 -7.408 -1.492 1.00 93.12 71 ARG A O 1
ATOM 516 N N . PHE A 1 72 ? -5.795 -6.625 -1.459 1.00 92.69 72 PHE A N 1
ATOM 517 C CA . PHE A 1 72 ? -6.051 -5.729 -0.345 1.00 92.69 72 PHE A CA 1
ATOM 518 C C . PHE A 1 72 ? -7.041 -4.625 -0.764 1.00 92.69 72 PHE A C 1
ATOM 520 O O . PHE A 1 72 ? -6.756 -3.845 -1.679 1.00 92.69 72 PHE A O 1
ATOM 527 N N . PRO A 1 73 ? -8.226 -4.503 -0.130 1.00 93.62 73 PRO A N 1
ATOM 528 C CA . PRO A 1 73 ? -9.212 -3.522 -0.563 1.00 93.62 73 PRO A CA 1
ATOM 529 C C . PRO A 1 73 ? -8.669 -2.097 -0.439 1.00 93.62 73 PRO A C 1
ATOM 531 O O . PRO A 1 73 ? -8.221 -1.691 0.635 1.00 93.62 73 PRO A O 1
ATOM 534 N N . ARG A 1 74 ? -8.808 -1.283 -1.491 1.00 94.44 74 ARG A N 1
ATOM 535 C CA . ARG A 1 74 ? -8.305 0.104 -1.521 1.00 94.44 74 ARG A CA 1
ATOM 536 C C . ARG A 1 74 ? -8.739 0.942 -0.311 1.00 94.44 74 ARG A C 1
ATOM 538 O O . ARG A 1 74 ? -7.947 1.696 0.243 1.00 94.44 74 ARG A O 1
ATOM 545 N N . ARG A 1 75 ? -9.982 0.775 0.160 1.00 95.06 75 ARG A N 1
ATOM 546 C CA . ARG A 1 75 ? -10.490 1.453 1.372 1.00 95.06 75 ARG A CA 1
ATOM 547 C C . ARG A 1 75 ? -9.706 1.086 2.638 1.00 95.06 75 ARG A C 1
ATOM 549 O O . ARG A 1 75 ? -9.516 1.934 3.504 1.00 95.06 75 ARG A O 1
ATOM 556 N N . ASN A 1 76 ? -9.255 -0.163 2.745 1.00 94.88 76 ASN A N 1
ATOM 557 C CA . ASN A 1 76 ? -8.446 -0.628 3.866 1.00 94.88 76 ASN A CA 1
ATOM 558 C C . ASN A 1 76 ? -7.026 -0.081 3.736 1.00 94.88 76 ASN A C 1
ATOM 560 O O . ASN A 1 76 ? -6.458 0.341 4.737 1.00 94.88 76 ASN A O 1
ATOM 564 N N . LEU A 1 77 ? -6.489 -0.001 2.514 1.00 93.94 77 LEU A N 1
ATOM 565 C CA . LEU A 1 77 ? -5.173 0.587 2.264 1.00 93.94 77 LEU A CA 1
ATOM 566 C C . LEU A 1 77 ? -5.121 2.062 2.677 1.00 93.94 77 LEU A C 1
ATOM 568 O O . LEU A 1 77 ? -4.199 2.478 3.369 1.00 93.94 77 LEU A O 1
ATOM 572 N N . VAL A 1 78 ? -6.162 2.835 2.352 1.00 95.44 78 VAL A N 1
ATOM 573 C CA . VAL A 1 78 ? -6.303 4.227 2.815 1.00 95.44 78 VAL A CA 1
ATOM 574 C C . VAL A 1 78 ? -6.281 4.319 4.340 1.00 95.44 78 VAL A C 1
ATOM 576 O O . VAL A 1 78 ? -5.662 5.227 4.889 1.00 95.44 78 VAL A O 1
ATOM 579 N N . ARG A 1 79 ? -6.966 3.404 5.036 1.00 95.19 79 ARG A N 1
ATOM 580 C CA . ARG A 1 79 ? -6.975 3.372 6.506 1.00 95.19 79 ARG A CA 1
ATOM 581 C C . ARG A 1 79 ? -5.601 3.017 7.060 1.00 95.19 79 ARG A C 1
ATOM 583 O O . ARG A 1 79 ? -5.161 3.658 8.005 1.00 95.19 79 ARG A O 1
ATOM 590 N N . LEU A 1 80 ? -4.926 2.046 6.450 1.00 94.81 80 LEU A N 1
ATOM 591 C CA . LEU A 1 80 ? -3.596 1.608 6.857 1.00 94.81 80 LEU A CA 1
ATOM 592 C C . LEU A 1 80 ? -2.572 2.743 6.727 1.00 94.81 80 LEU A C 1
ATOM 594 O O . LEU A 1 80 ? -1.856 3.014 7.681 1.00 94.81 80 LEU A O 1
ATOM 598 N N . LEU A 1 81 ? -2.584 3.473 5.606 1.00 94.56 81 LEU A N 1
ATOM 599 C CA . LEU A 1 81 ? -1.696 4.620 5.362 1.00 94.56 81 LEU A CA 1
ATOM 600 C C . LEU A 1 81 ? -1.953 5.817 6.290 1.00 94.56 81 LEU A C 1
ATOM 602 O O . LEU A 1 81 ? -1.094 6.680 6.432 1.00 94.56 81 LEU A O 1
ATOM 606 N N . LYS A 1 82 ? -3.140 5.901 6.897 1.00 93.69 82 LYS A N 1
ATOM 607 C CA . LYS A 1 82 ? -3.490 6.941 7.877 1.00 93.69 82 LYS A CA 1
ATOM 608 C C . LYS A 1 82 ? -3.279 6.494 9.322 1.00 93.69 82 LYS A C 1
ATOM 610 O O . LYS A 1 82 ? -3.425 7.315 10.224 1.00 93.69 82 LYS A O 1
ATOM 615 N N . SER A 1 83 ? -3.010 5.211 9.556 1.00 94.19 83 SER A N 1
ATOM 616 C CA . SER A 1 83 ? -2.898 4.681 10.908 1.00 94.19 83 SER A CA 1
ATOM 617 C C . SER A 1 83 ? -1.568 5.102 11.534 1.00 94.19 83 SER A C 1
ATOM 619 O O . SER A 1 83 ? -0.521 4.797 10.966 1.00 94.19 83 SER A O 1
ATOM 621 N N . PRO A 1 84 ? -1.563 5.723 12.728 1.00 92.69 84 PRO A N 1
ATOM 622 C CA . PRO A 1 84 ? -0.320 6.058 13.422 1.00 92.69 84 PRO A CA 1
ATOM 623 C C . PRO A 1 84 ? 0.425 4.815 13.931 1.00 92.69 84 PRO A C 1
ATOM 625 O O . PRO A 1 84 ? 1.595 4.901 14.287 1.00 92.69 84 PRO A O 1
ATOM 628 N N . SER A 1 85 ? -0.243 3.658 13.984 1.00 95.56 85 SER A N 1
ATOM 629 C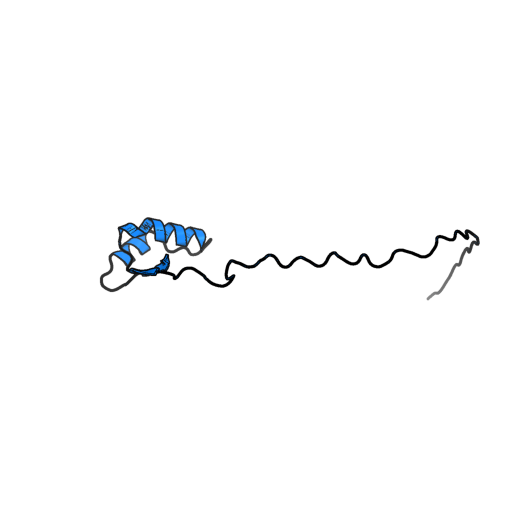 CA . SER A 1 85 ? 0.318 2.407 14.495 1.00 95.56 85 SER A CA 1
ATOM 630 C C . SER A 1 85 ? 0.877 1.487 13.406 1.00 95.56 85 SER A C 1
ATOM 632 O O . SER A 1 85 ? 1.263 0.362 13.716 1.00 95.56 85 SER A O 1
ATOM 634 N N . ALA A 1 86 ? 0.863 1.903 12.135 1.00 93.81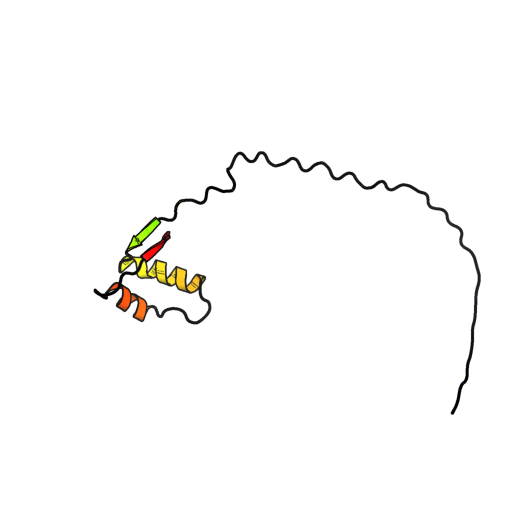 86 ALA A N 1
ATOM 635 C CA . ALA A 1 86 ? 1.310 1.079 11.017 1.00 93.81 86 ALA A CA 1
ATOM 636 C C . ALA A 1 86 ? 2.269 1.852 10.109 1.00 93.81 86 ALA A C 1
ATOM 638 O O . ALA A 1 86 ? 2.054 3.022 9.807 1.00 93.81 86 ALA A O 1
ATOM 639 N N . LEU A 1 87 ? 3.307 1.163 9.635 1.00 94.12 87 LEU A N 1
ATOM 640 C CA . LEU A 1 87 ? 4.224 1.674 8.623 1.00 94.12 87 LEU A CA 1
ATOM 641 C C . LEU A 1 87 ? 4.084 0.823 7.366 1.00 94.12 87 LEU A C 1
ATOM 643 O O . LEU A 1 87 ? 4.307 -0.385 7.396 1.00 94.12 87 LEU A O 1
ATOM 647 N N . VAL A 1 88 ? 3.717 1.465 6.260 1.00 94.19 88 VAL A N 1
ATOM 648 C CA . VAL A 1 88 ? 3.693 0.833 4.939 1.00 94.19 88 VAL A CA 1
ATOM 649 C C . VAL A 1 88 ? 4.980 1.208 4.225 1.00 94.19 88 VAL A C 1
ATOM 651 O O . VAL A 1 88 ? 5.322 2.388 4.144 1.00 94.19 88 VAL A O 1
ATOM 654 N N . LEU A 1 89 ? 5.701 0.211 3.721 1.00 95.81 89 LEU A N 1
ATOM 655 C CA . LEU A 1 89 ? 6.949 0.409 2.993 1.00 95.81 89 LEU A CA 1
ATOM 656 C C . LEU A 1 89 ? 6.723 0.152 1.507 1.00 95.81 89 LEU A C 1
ATOM 658 O O . LEU A 1 89 ? 6.094 -0.835 1.131 1.00 95.81 89 LEU A O 1
ATOM 662 N N . LEU A 1 90 ? 7.254 1.039 0.670 1.00 94.38 90 LEU A N 1
ATOM 663 C CA . LEU A 1 90 ? 7.220 0.916 -0.779 1.00 94.38 90 LEU A CA 1
ATOM 664 C C . LEU A 1 90 ? 8.642 0.749 -1.309 1.00 94.38 90 LEU A C 1
ATOM 666 O O . LEU A 1 90 ? 9.524 1.560 -1.013 1.00 94.38 90 LEU A O 1
ATOM 670 N N . ALA A 1 91 ? 8.831 -0.301 -2.102 1.00 92.75 91 ALA A N 1
ATOM 671 C CA . ALA A 1 91 ? 10.050 -0.577 -2.843 1.00 92.75 91 ALA A CA 1
ATOM 672 C C . ALA A 1 91 ? 9.888 -0.123 -4.301 1.00 92.75 91 ALA A C 1
ATOM 674 O O . ALA A 1 91 ? 8.833 -0.345 -4.901 1.00 92.75 91 ALA A O 1
ATOM 675 N N . ARG A 1 92 ? 10.923 0.508 -4.859 1.00 79.25 92 ARG A N 1
ATOM 676 C CA . ARG A 1 92 ? 11.007 0.895 -6.273 1.00 79.25 92 ARG A CA 1
ATOM 677 C C . ARG A 1 92 ? 12.399 0.651 -6.838 1.00 79.25 92 ARG A C 1
ATOM 679 O O . ARG A 1 92 ? 13.366 0.704 -6.039 1.00 79.25 92 ARG A O 1
#

Radius of gyration: 35.65 Å; chains: 1; bounding box: 44×85×68 Å

Sequence (92 aa):
MTKSFVAGPRGAADDLASQSLSEMPQMAPARKKPASGADPGKVPPVIVRVAGAADLDAIDAIERRAFTQDRFPRRNLVRLLKSPSALVLLAR